Protein AF-A0A5E4VM31-F1 (afdb_monomer_lite)

Foldseek 3Di:
DDDDDPPPVDPPPPVPCPPDPHDPVVLVVLLVVLVVCVVPPDLPPPPLSVVLVVDVVVDDPVVSSVVSSVVVVVVVVCVVPPPDPDDPDDPDPPDD

Secondary structure (DSSP, 8-state):
--------------TTTTSSSS-HHHHHHHHHHHHHHHHH--TTSTTHHHHHHHHHHHS-HHHHHHHHHHHHHHHHHHHHH--S---SSPPP----

Radius of gyration: 17.19 Å; chains: 1; bounding box: 40×43×55 Å

pLDDT: mean 71.01, std 17.86, range [34.38, 89.25]

Organism: NCBI:txid2508294

Structure (mmCIF, N/CA/C/O backbone):
data_AF-A0A5E4VM31-F1
#
_entry.id   AF-A0A5E4VM31-F1
#
loop_
_atom_site.group_PDB
_atom_site.id
_atom_site.type_symbol
_atom_site.label_atom_id
_atom_site.label_alt_id
_atom_site.label_comp_id
_atom_site.label_asym_id
_atom_site.label_entity_id
_atom_site.label_seq_id
_atom_site.pdbx_PDB_ins_code
_atom_site.Cartn_x
_atom_site.Cartn_y
_atom_site.Cartn_z
_atom_site.occupancy
_atom_site.B_iso_or_equiv
_atom_site.auth_seq_id
_atom_site.auth_comp_id
_atom_site.auth_asym_id
_atom_site.auth_atom_id
_atom_site.pdbx_PDB_model_num
ATOM 1 N N . MET A 1 1 ? -11.037 -32.871 26.266 1.00 35.75 1 MET A N 1
ATOM 2 C CA . MET A 1 1 ? -10.400 -32.848 24.930 1.00 35.75 1 MET A CA 1
ATOM 3 C C . MET A 1 1 ? -11.249 -31.935 24.052 1.00 35.75 1 MET A C 1
ATOM 5 O O . MET A 1 1 ? -12.251 -32.403 23.543 1.00 35.75 1 MET A O 1
ATOM 9 N N . SER A 1 2 ? -11.119 -30.600 24.097 1.00 37.09 2 SER A N 1
ATOM 10 C CA . SER A 1 2 ? -10.000 -29.757 23.602 1.00 37.09 2 SER A CA 1
ATOM 11 C C . SER A 1 2 ? -9.575 -30.217 22.200 1.00 37.09 2 SER A C 1
ATOM 13 O O . SER A 1 2 ? -9.181 -31.367 22.075 1.00 37.09 2 SER A O 1
ATOM 15 N N . GLU A 1 3 ? -9.699 -29.445 21.118 1.00 35.47 3 GLU A N 1
ATOM 16 C CA . GLU A 1 3 ? -9.216 -28.070 20.970 1.00 35.47 3 GLU A CA 1
ATOM 17 C C . GLU A 1 3 ? -10.002 -27.245 19.933 1.00 35.47 3 GLU A C 1
ATOM 19 O O . GLU A 1 3 ? -10.334 -27.700 18.840 1.00 35.47 3 GLU A O 1
ATOM 24 N N . HIS A 1 4 ? -10.215 -25.974 20.278 1.00 41.97 4 HIS A N 1
ATOM 25 C CA . HIS A 1 4 ? -10.516 -24.886 19.357 1.00 41.97 4 HIS A CA 1
ATOM 26 C C . HIS A 1 4 ? -9.222 -24.452 18.653 1.00 41.97 4 HIS A C 1
ATOM 28 O O . HIS A 1 4 ? -8.383 -23.828 19.291 1.00 41.97 4 HIS A O 1
ATOM 34 N N . HIS A 1 5 ? -9.065 -24.694 17.351 1.00 35.69 5 HIS A N 1
ATOM 35 C CA . HIS A 1 5 ? -8.025 -24.029 16.553 1.00 35.69 5 HIS A CA 1
ATOM 36 C C . HIS A 1 5 ? -8.646 -23.386 15.310 1.00 35.69 5 HIS A C 1
ATOM 38 O O . HIS A 1 5 ? -8.485 -23.806 14.167 1.00 35.69 5 HIS A O 1
ATOM 44 N N . VAL A 1 6 ? -9.361 -22.292 15.578 1.00 40.19 6 VAL A N 1
ATOM 45 C CA . VAL A 1 6 ? -9.419 -21.135 14.685 1.00 40.19 6 VAL A CA 1
ATOM 46 C C . VAL A 1 6 ? -7.982 -20.730 14.345 1.00 40.19 6 VAL A C 1
ATOM 48 O O . VAL A 1 6 ? -7.364 -19.921 15.032 1.00 40.19 6 VAL A O 1
ATOM 51 N N . HIS A 1 7 ? -7.422 -21.301 13.278 1.00 34.38 7 HIS A N 1
ATOM 52 C CA . HIS A 1 7 ? -6.254 -20.729 12.620 1.00 34.38 7 HIS A CA 1
ATOM 53 C C . HIS A 1 7 ? -6.716 -19.458 11.912 1.00 34.38 7 HIS A C 1
ATOM 55 O O . HIS A 1 7 ? -6.997 -19.428 10.715 1.00 34.38 7 HIS A O 1
ATOM 61 N N . VAL A 1 8 ? -6.807 -18.393 12.709 1.00 41.91 8 VAL A N 1
ATOM 62 C CA . VAL A 1 8 ? -6.603 -17.023 12.260 1.00 41.91 8 VAL A CA 1
ATOM 63 C C . VAL A 1 8 ? -5.396 -17.087 11.337 1.00 41.91 8 VAL A C 1
ATOM 65 O O . VAL A 1 8 ? -4.296 -17.395 11.796 1.00 41.91 8 VAL A O 1
ATOM 68 N N . ILE A 1 9 ? -5.626 -16.906 10.032 1.00 36.28 9 ILE A N 1
ATOM 69 C CA . ILE A 1 9 ? -4.568 -16.832 9.029 1.00 36.28 9 ILE A CA 1
ATOM 70 C C . ILE A 1 9 ? -3.559 -15.846 9.580 1.00 36.28 9 ILE A C 1
ATOM 72 O O . ILE A 1 9 ? -3.846 -14.655 9.737 1.00 36.28 9 ILE A O 1
ATOM 76 N N . GLY A 1 10 ? -2.431 -16.426 9.985 1.00 35.94 10 GLY A N 1
ATOM 77 C CA . GLY A 1 10 ? -1.409 -15.766 10.747 1.00 35.94 10 GLY A CA 1
ATOM 78 C C . GLY A 1 10 ? -1.077 -14.464 10.061 1.00 35.94 10 GLY A C 1
ATOM 79 O O . GLY A 1 10 ? -0.828 -14.403 8.854 1.00 35.94 10 GLY A O 1
ATOM 80 N N . ILE A 1 11 ? -1.053 -13.415 10.867 1.00 39.47 11 ILE A N 1
ATOM 81 C CA . ILE A 1 11 ? -0.165 -12.296 10.643 1.00 39.47 11 ILE A CA 1
ATOM 82 C C . ILE A 1 11 ? 1.231 -12.926 10.609 1.00 39.47 11 ILE A C 1
ATOM 84 O O . ILE A 1 11 ? 1.909 -13.014 11.631 1.00 39.47 11 ILE A O 1
ATOM 88 N N . ASP A 1 12 ? 1.626 -13.448 9.447 1.00 40.25 12 ASP A N 1
ATOM 89 C CA . ASP A 1 12 ? 2.996 -13.807 9.141 1.00 40.25 12 ASP A CA 1
ATOM 90 C C . ASP A 1 12 ? 3.740 -12.475 9.115 1.00 40.25 12 ASP A C 1
ATOM 92 O O . ASP A 1 12 ? 3.867 -11.776 8.099 1.00 40.25 12 ASP A O 1
ATOM 96 N N . LEU A 1 13 ? 4.091 -12.058 10.331 1.00 45.41 13 LEU A N 1
ATOM 97 C CA . LEU A 1 13 ? 5.109 -11.094 10.644 1.00 45.41 13 LEU A CA 1
ATOM 98 C C . LEU A 1 13 ? 6.384 -11.644 10.013 1.00 45.41 13 LEU A C 1
ATOM 100 O O . LEU A 1 13 ? 7.219 -12.233 10.699 1.00 45.41 13 LEU A O 1
ATOM 104 N N . GLY A 1 14 ? 6.522 -11.397 8.709 1.00 42.94 14 GLY A N 1
ATOM 105 C CA . GLY A 1 14 ? 7.768 -11.415 7.965 1.00 42.94 14 GLY A CA 1
ATOM 106 C C . GLY A 1 14 ? 8.722 -10.415 8.608 1.00 42.94 14 GLY A C 1
ATOM 107 O O . GLY A 1 14 ? 8.939 -9.310 8.108 1.00 42.94 14 GLY A O 1
ATOM 108 N N . LYS A 1 15 ? 9.271 -10.811 9.757 1.00 52.00 15 LYS A N 1
ATOM 109 C CA . LYS A 1 15 ? 10.230 -10.110 10.618 1.00 52.00 15 LYS A CA 1
ATOM 110 C C . LYS A 1 15 ? 11.623 -10.036 9.989 1.00 52.00 15 LYS A C 1
ATOM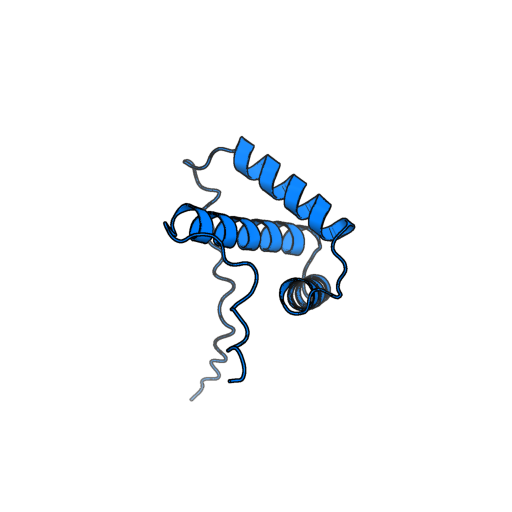 112 O O . LYS A 1 15 ? 12.607 -9.808 10.680 1.00 52.00 15 LYS A O 1
ATOM 117 N N . ASN A 1 16 ? 11.735 -10.212 8.676 1.00 41.97 16 ASN A N 1
ATOM 118 C CA . ASN A 1 16 ? 13.014 -10.335 7.989 1.00 41.97 16 ASN A CA 1
ATOM 119 C C . ASN A 1 16 ? 13.106 -9.623 6.630 1.00 41.97 16 ASN A C 1
ATOM 121 O O . ASN A 1 16 ? 14.216 -9.533 6.117 1.00 41.97 16 ASN A O 1
ATOM 125 N N . TRP A 1 17 ? 12.059 -8.970 6.099 1.00 46.41 17 TRP A N 1
ATOM 126 C CA . TRP A 1 17 ? 12.278 -8.034 4.971 1.00 46.41 17 TRP A CA 1
ATOM 127 C C . TRP A 1 17 ? 12.992 -6.738 5.414 1.00 46.41 17 TRP A C 1
ATOM 129 O O . TRP A 1 17 ? 13.662 -6.076 4.626 1.00 46.41 17 TRP A O 1
ATOM 139 N N . PHE A 1 18 ? 12.913 -6.422 6.712 1.00 48.12 18 PHE A N 1
ATOM 140 C CA . PHE A 1 18 ? 13.679 -5.368 7.391 1.00 48.12 18 PHE A CA 1
ATOM 141 C C . PHE A 1 18 ? 15.054 -5.835 7.914 1.00 48.12 18 PHE A C 1
ATOM 143 O O . PHE A 1 18 ? 15.777 -5.035 8.510 1.00 48.12 18 PHE A O 1
ATOM 150 N N . GLY A 1 19 ? 15.427 -7.107 7.739 1.00 47.59 19 GLY A N 1
ATOM 151 C CA . GLY A 1 19 ? 16.595 -7.707 8.387 1.00 47.59 19 GLY A CA 1
ATOM 152 C C . GLY A 1 19 ? 17.869 -7.664 7.539 1.00 47.59 19 GLY A C 1
ATOM 153 O O . GLY A 1 19 ? 18.015 -8.433 6.596 1.00 47.59 19 GLY A O 1
ATOM 154 N N . LYS A 1 20 ? 18.810 -6.793 7.924 1.00 47.31 20 LYS A N 1
ATOM 155 C CA . LYS A 1 20 ? 20.265 -6.769 7.621 1.00 47.31 20 LYS A CA 1
ATOM 156 C C . LYS A 1 20 ? 20.762 -6.744 6.156 1.00 47.31 20 LYS A C 1
ATOM 158 O O . LYS A 1 20 ? 21.929 -6.422 5.969 1.00 47.31 20 LYS A O 1
ATOM 163 N N . ARG A 1 21 ? 19.944 -7.012 5.127 1.00 51.78 21 ARG A N 1
ATOM 164 C CA . ARG A 1 21 ? 20.350 -6.951 3.695 1.00 51.78 21 ARG A CA 1
ATOM 165 C C . ARG A 1 21 ? 19.432 -6.120 2.780 1.00 51.78 21 ARG A C 1
ATOM 167 O O . ARG A 1 21 ? 19.696 -6.011 1.590 1.00 51.78 21 ARG A O 1
ATOM 174 N N . GLY A 1 22 ? 18.357 -5.534 3.312 1.00 59.19 22 GLY A N 1
ATOM 175 C CA . GLY A 1 22 ? 17.444 -4.667 2.557 1.00 59.19 22 GLY A CA 1
ATOM 176 C C . GLY A 1 22 ? 17.877 -3.201 2.609 1.00 59.19 22 GLY A C 1
ATOM 177 O O . GLY A 1 22 ? 18.146 -2.681 3.691 1.00 59.19 22 GLY A O 1
ATOM 178 N N . ASN A 1 23 ? 17.925 -2.526 1.457 1.00 72.00 23 ASN A N 1
ATOM 179 C CA . ASN A 1 23 ? 18.287 -1.111 1.360 1.00 72.00 23 ASN A CA 1
ATOM 180 C C . ASN A 1 23 ? 17.331 -0.243 2.209 1.00 72.00 23 ASN A C 1
ATOM 182 O O . ASN A 1 23 ? 16.139 -0.130 1.910 1.00 72.00 23 ASN A O 1
ATOM 186 N N . ALA A 1 24 ? 17.862 0.382 3.265 1.00 74.50 24 ALA A N 1
ATOM 187 C CA . ALA A 1 24 ? 17.105 1.244 4.173 1.00 74.50 24 ALA A CA 1
ATOM 188 C C . ALA A 1 24 ? 16.428 2.420 3.448 1.00 74.50 24 ALA A C 1
ATOM 190 O O . ALA A 1 24 ? 15.357 2.861 3.867 1.00 74.50 24 ALA A O 1
ATOM 191 N N . TYR A 1 25 ? 17.007 2.876 2.334 1.00 80.94 25 TYR A N 1
ATOM 192 C CA . TYR A 1 25 ? 16.460 3.939 1.500 1.00 80.94 25 TYR A CA 1
ATOM 193 C C . TYR A 1 25 ? 15.165 3.515 0.800 1.00 80.94 25 TYR A C 1
ATOM 195 O O . TYR A 1 25 ? 14.154 4.203 0.909 1.00 80.94 25 TYR A O 1
ATOM 203 N N . LEU A 1 26 ? 15.147 2.334 0.169 1.00 78.81 26 LEU A N 1
ATOM 204 C CA . LEU A 1 26 ? 13.939 1.804 -0.481 1.00 78.81 26 LEU A CA 1
ATOM 205 C C . LEU A 1 26 ? 12.795 1.652 0.518 1.00 78.81 26 LEU A C 1
ATOM 207 O O . LEU A 1 26 ? 11.648 1.976 0.236 1.00 78.81 26 LEU A O 1
ATOM 211 N N . ARG A 1 27 ? 13.121 1.205 1.723 1.00 80.25 27 ARG A N 1
ATOM 212 C CA . ARG A 1 27 ? 12.162 1.048 2.809 1.00 80.25 27 ARG A CA 1
ATOM 213 C C . ARG A 1 27 ? 11.573 2.376 3.262 1.00 80.25 27 ARG A C 1
ATOM 215 O O . ARG A 1 27 ? 10.363 2.470 3.440 1.00 80.25 27 ARG A O 1
ATOM 222 N N . MET A 1 28 ? 12.416 3.399 3.394 1.00 86.62 28 MET A N 1
ATOM 223 C C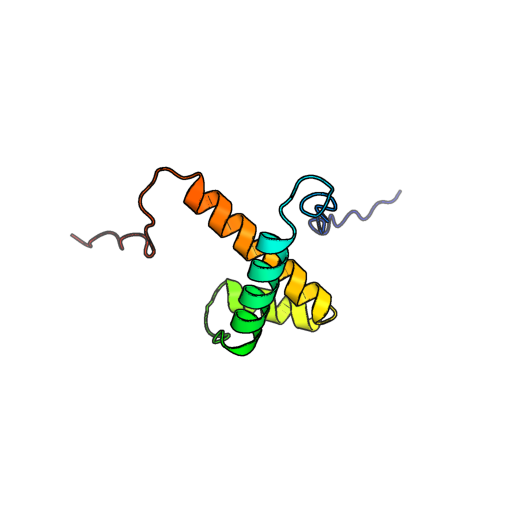A . MET A 1 28 ? 11.975 4.764 3.663 1.00 86.62 28 MET A CA 1
ATOM 224 C C . MET A 1 28 ? 11.027 5.245 2.558 1.00 86.62 28 MET A C 1
ATOM 226 O O . MET A 1 28 ? 9.913 5.664 2.863 1.00 86.62 28 MET A O 1
ATOM 230 N N . MET A 1 29 ? 11.419 5.119 1.286 1.00 87.25 29 MET A N 1
ATOM 231 C CA . MET A 1 29 ? 10.594 5.549 0.150 1.00 87.25 29 MET A CA 1
ATOM 232 C C . MET A 1 29 ? 9.239 4.841 0.118 1.00 87.25 29 MET A C 1
ATOM 234 O O . MET A 1 29 ? 8.213 5.494 -0.053 1.00 87.25 29 MET A O 1
ATOM 238 N N . VAL A 1 30 ? 9.214 3.524 0.337 1.00 86.31 30 VAL A N 1
ATOM 239 C CA . VAL A 1 30 ? 7.971 2.742 0.367 1.00 86.31 30 VAL A CA 1
ATOM 240 C C . VAL A 1 30 ? 7.066 3.198 1.509 1.00 86.31 30 VAL A C 1
ATOM 242 O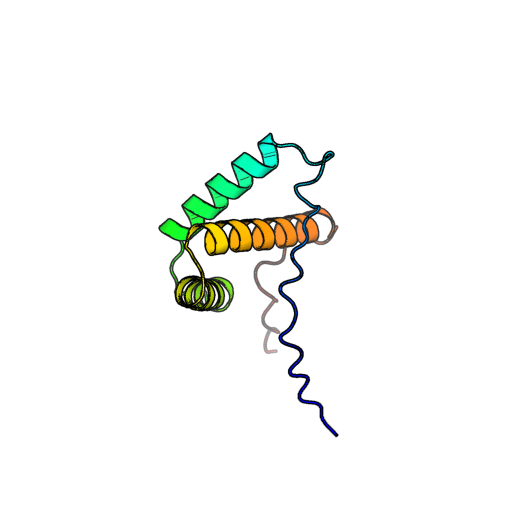 O . VAL A 1 30 ? 5.863 3.318 1.305 1.00 86.31 30 VAL A O 1
ATOM 245 N N . ILE A 1 31 ? 7.606 3.468 2.700 1.00 87.69 31 ILE A N 1
ATOM 246 C CA . ILE A 1 31 ? 6.799 3.939 3.836 1.00 87.69 31 ILE A CA 1
ATOM 247 C C . ILE A 1 31 ? 6.217 5.324 3.548 1.00 87.69 31 ILE A C 1
ATOM 249 O O . ILE A 1 31 ? 5.036 5.549 3.810 1.00 87.69 31 ILE A O 1
ATOM 253 N N . GLN A 1 32 ? 7.007 6.236 2.976 1.00 88.88 32 GLN A N 1
ATOM 254 C CA . GLN A 1 32 ? 6.510 7.558 2.584 1.00 88.88 32 GLN A CA 1
ATOM 255 C C . GLN A 1 32 ? 5.436 7.449 1.490 1.00 88.88 32 GLN A C 1
ATOM 257 O O . GLN A 1 32 ? 4.393 8.095 1.587 1.00 88.88 32 GLN A O 1
ATOM 262 N N . GLY A 1 33 ? 5.629 6.566 0.506 1.00 87.00 33 GLY A N 1
ATOM 263 C CA . GLY A 1 33 ? 4.632 6.278 -0.528 1.00 87.00 33 GLY A CA 1
ATOM 264 C C . GLY A 1 33 ? 3.352 5.658 0.038 1.00 87.00 33 GLY A C 1
ATOM 265 O O . GLY A 1 33 ? 2.253 6.076 -0.318 1.00 87.00 33 GLY A O 1
ATOM 266 N N . ALA A 1 34 ? 3.473 4.720 0.979 1.00 88.75 34 ALA A N 1
ATOM 267 C CA . ALA A 1 34 ? 2.335 4.138 1.683 1.00 88.75 34 ALA A CA 1
ATOM 268 C C . ALA A 1 34 ? 1.583 5.198 2.497 1.00 88.75 34 ALA A C 1
ATOM 270 O O . ALA A 1 34 ? 0.357 5.203 2.495 1.00 88.75 34 ALA A O 1
ATOM 271 N N . ARG A 1 35 ? 2.292 6.138 3.133 1.00 88.81 35 ARG A N 1
ATOM 272 C CA . ARG A 1 35 ? 1.675 7.243 3.878 1.00 88.81 35 ARG A CA 1
ATOM 273 C C . ARG A 1 35 ? 0.900 8.176 2.952 1.00 88.81 35 ARG A C 1
ATOM 275 O O . ARG A 1 35 ? -0.241 8.514 3.257 1.00 88.81 35 ARG A O 1
ATOM 282 N N . ALA A 1 36 ? 1.485 8.544 1.812 1.00 88.94 36 ALA A N 1
ATOM 283 C CA . ALA A 1 36 ? 0.792 9.322 0.790 1.00 88.94 36 ALA A CA 1
ATOM 284 C C . ALA A 1 36 ? -0.459 8.586 0.286 1.00 88.94 36 ALA A C 1
ATOM 286 O O . ALA A 1 36 ? -1.514 9.207 0.161 1.00 88.94 36 ALA A O 1
ATOM 287 N N . LEU A 1 37 ? -0.372 7.265 0.087 1.00 85.69 37 LEU A N 1
ATOM 288 C CA . LEU A 1 37 ? -1.512 6.437 -0.298 1.00 85.69 37 LEU A CA 1
ATOM 289 C C . LEU A 1 37 ? -2.589 6.408 0.795 1.00 85.69 37 LEU A C 1
ATOM 291 O O . LEU A 1 37 ? -3.748 6.609 0.476 1.00 85.69 37 LEU A O 1
ATOM 295 N N . MET A 1 38 ? -2.248 6.243 2.076 1.00 84.38 38 MET A N 1
ATOM 296 C CA . MET A 1 38 ? -3.250 6.265 3.157 1.00 84.38 38 MET A CA 1
ATOM 297 C C . MET A 1 38 ? -4.044 7.576 3.204 1.00 84.38 38 MET A C 1
ATOM 299 O O . MET A 1 38 ? -5.237 7.546 3.495 1.00 84.38 38 MET A O 1
ATOM 303 N N . ILE A 1 39 ? -3.391 8.704 2.907 1.00 85.19 39 ILE A N 1
ATOM 304 C CA . ILE A 1 39 ? -4.008 10.037 2.933 1.00 85.19 39 ILE A CA 1
ATOM 305 C C . ILE A 1 39 ? -4.866 10.287 1.682 1.00 85.19 39 ILE A C 1
ATOM 307 O O . ILE A 1 39 ? -5.960 10.830 1.793 1.00 85.19 39 ILE A O 1
ATOM 311 N N . HIS A 1 40 ? -4.385 9.899 0.497 1.00 81.44 40 HIS A N 1
ATOM 312 C CA . HIS A 1 40 ? -5.005 10.280 -0.782 1.00 81.44 40 HIS A CA 1
ATOM 313 C C . HIS A 1 40 ? -5.847 9.172 -1.428 1.00 81.44 40 HIS A C 1
ATOM 315 O O . HIS A 1 40 ? -6.546 9.419 -2.413 1.00 81.44 40 HIS A O 1
ATOM 321 N N . MET A 1 41 ? -5.783 7.937 -0.926 1.00 77.44 41 MET A N 1
ATOM 322 C CA . MET A 1 41 ? -6.524 6.822 -1.506 1.00 77.44 41 MET A CA 1
ATOM 323 C C . MET A 1 41 ? -8.013 6.976 -1.223 1.00 77.44 41 MET A C 1
ATOM 325 O O . MET A 1 41 ? -8.467 6.890 -0.081 1.00 77.44 41 MET A O 1
ATOM 329 N N . LYS A 1 42 ? -8.791 7.122 -2.299 1.00 67.19 42 LYS A N 1
ATOM 330 C CA . LYS A 1 42 ? -10.242 6.967 -2.236 1.00 67.19 42 LYS A CA 1
ATOM 331 C C . LYS A 1 42 ? -10.545 5.558 -1.726 1.00 67.19 42 LYS A C 1
ATOM 333 O O . LYS A 1 42 ? -10.160 4.567 -2.351 1.00 67.19 42 LYS A O 1
ATOM 338 N N . ARG A 1 43 ? -11.232 5.472 -0.584 1.00 68.88 43 ARG A N 1
ATOM 339 C CA . ARG A 1 43 ? -11.638 4.200 0.047 1.00 68.88 43 ARG A CA 1
ATOM 340 C C . ARG A 1 43 ? -12.581 3.368 -0.829 1.00 68.88 43 ARG A C 1
ATOM 342 O O . ARG A 1 43 ? -12.744 2.184 -0.577 1.00 68.88 43 ARG A O 1
ATOM 349 N N . ASP A 1 44 ? -13.089 3.978 -1.894 1.00 63.12 44 ASP A N 1
ATOM 350 C CA . ASP A 1 44 ? -13.906 3.398 -2.959 1.00 63.12 44 ASP A CA 1
ATOM 351 C C . ASP A 1 44 ? -13.161 2.370 -3.845 1.00 63.12 44 ASP A C 1
ATOM 353 O O . ASP A 1 44 ? -13.755 1.680 -4.666 1.00 63.12 44 ASP A O 1
ATOM 357 N N . GLN A 1 45 ? -11.837 2.211 -3.699 1.00 63.69 45 GLN A N 1
ATOM 358 C CA . GLN A 1 45 ? -11.140 1.085 -4.332 1.00 63.69 45 GLN A CA 1
ATOM 359 C C . GLN A 1 45 ? -11.544 -0.248 -3.675 1.00 63.69 45 GLN A C 1
ATOM 361 O O . GLN A 1 45 ? -11.151 -0.503 -2.528 1.00 63.69 45 GLN A O 1
ATOM 366 N N . PRO A 1 46 ? -12.210 -1.165 -4.404 1.00 65.81 46 PRO A N 1
ATOM 367 C CA . PRO A 1 46 ? -13.053 -2.186 -3.781 1.00 65.81 46 PRO A CA 1
ATOM 368 C C . PRO A 1 46 ? -12.281 -3.228 -2.961 1.00 65.81 46 PRO A C 1
ATOM 370 O O . PRO A 1 46 ? -12.841 -3.827 -2.052 1.00 65.81 46 PRO A O 1
ATOM 373 N N . ARG A 1 47 ? -10.986 -3.459 -3.238 1.00 74.06 47 ARG A N 1
ATOM 374 C CA . ARG A 1 47 ? -10.216 -4.540 -2.583 1.00 74.06 47 ARG A CA 1
ATOM 375 C C . ARG A 1 47 ? -9.114 -4.072 -1.633 1.00 74.06 47 ARG A C 1
ATOM 377 O O . ARG A 1 47 ? -8.845 -4.735 -0.635 1.00 74.06 47 ARG A O 1
ATOM 384 N N . ILE A 1 48 ? -8.422 -2.973 -1.940 1.00 79.75 48 ILE A N 1
ATOM 385 C CA . ILE A 1 48 ? -7.346 -2.453 -1.075 1.00 79.75 48 ILE A CA 1
ATOM 386 C C . ILE A 1 48 ? -7.910 -1.462 -0.056 1.00 79.75 48 ILE A C 1
ATOM 388 O O . ILE A 1 48 ? -7.494 -1.516 1.099 1.00 79.75 48 ILE A O 1
ATOM 392 N N . GLY A 1 49 ? -8.877 -0.626 -0.455 1.00 80.62 49 GLY A N 1
ATOM 393 C CA . GLY A 1 49 ? -9.508 0.367 0.415 1.00 80.62 49 GLY A CA 1
ATOM 394 C C . GLY A 1 49 ? -10.294 -0.270 1.560 1.00 80.62 49 GLY A C 1
ATOM 395 O O . GLY A 1 49 ? -10.077 0.100 2.712 1.00 80.62 49 GLY A O 1
ATOM 396 N N . LEU A 1 50 ? -11.121 -1.280 1.259 1.00 84.56 50 LEU A 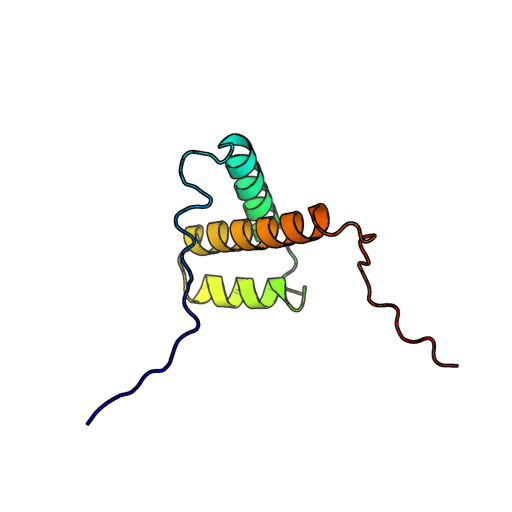N 1
ATOM 397 C CA . LEU A 1 50 ? -11.893 -2.018 2.267 1.00 84.56 50 LEU A CA 1
ATOM 398 C C . LEU A 1 50 ? -10.983 -2.747 3.267 1.00 84.56 50 LEU A C 1
ATOM 400 O O . LEU A 1 50 ? -11.103 -2.550 4.470 1.00 84.56 50 LEU A O 1
ATOM 404 N N . TRP A 1 51 ? -10.000 -3.503 2.767 1.00 87.12 51 TRP A N 1
ATOM 405 C CA . TRP A 1 51 ? -9.020 -4.197 3.613 1.00 87.12 51 TRP A CA 1
ATOM 406 C C . TRP A 1 51 ? -8.246 -3.238 4.528 1.00 87.12 51 TRP A C 1
ATOM 408 O O . TRP A 1 51 ? -7.982 -3.557 5.686 1.00 87.12 51 TRP A O 1
ATOM 418 N N . LEU A 1 52 ? -7.855 -2.067 4.012 1.00 84.81 52 LEU A N 1
ATOM 419 C CA . LEU A 1 52 ? -7.139 -1.067 4.799 1.00 84.81 52 LEU A CA 1
ATOM 420 C C . LEU A 1 52 ? -8.045 -0.453 5.871 1.00 84.81 52 LEU A C 1
ATOM 422 O O . LEU A 1 52 ? -7.596 -0.257 6.995 1.00 84.81 52 LEU A O 1
ATOM 426 N N . HIS A 1 53 ? -9.312 -0.196 5.541 1.00 85.50 53 HIS A N 1
ATOM 427 C CA . HIS A 1 53 ? -10.295 0.300 6.496 1.00 85.50 53 HIS A CA 1
ATOM 428 C C . HIS A 1 53 ? -10.511 -0.692 7.647 1.00 85.50 53 HIS A C 1
ATOM 430 O O . HIS A 1 53 ? -10.363 -0.314 8.804 1.00 85.50 53 HIS A O 1
ATOM 436 N N . GLU A 1 54 ? -10.749 -1.971 7.350 1.00 87.38 54 GLU A N 1
ATOM 437 C CA . GLU A 1 54 ? -10.866 -3.027 8.370 1.00 87.38 54 GLU A CA 1
ATOM 438 C C . GLU A 1 54 ? -9.601 -3.154 9.232 1.00 87.38 54 GLU A C 1
ATOM 440 O O . GLU A 1 54 ? -9.673 -3.432 10.431 1.00 87.38 54 GLU A O 1
ATOM 445 N N . LEU A 1 55 ? -8.426 -2.951 8.630 1.00 86.06 55 LEU A N 1
ATOM 446 C CA . LEU A 1 55 ? -7.155 -3.009 9.339 1.00 86.06 55 LEU A CA 1
ATOM 447 C C . LEU 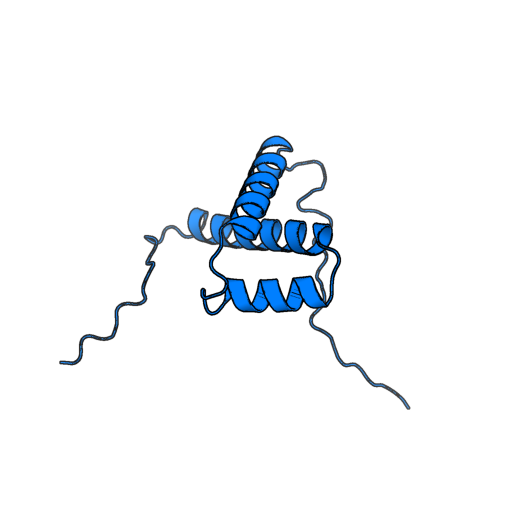A 1 55 ? -6.966 -1.824 10.293 1.00 86.06 55 LEU A C 1
ATOM 449 O O . LEU A 1 55 ? -6.498 -2.027 11.410 1.00 86.06 55 LEU A O 1
ATOM 453 N N . GLU A 1 56 ? -7.333 -0.612 9.886 1.00 85.94 56 GLU A N 1
ATOM 454 C CA . GLU A 1 56 ? -7.287 0.573 10.752 1.00 85.94 56 GLU A CA 1
ATOM 455 C C . GLU A 1 56 ? -8.269 0.476 11.924 1.00 85.94 56 GLU A C 1
ATOM 457 O O . GLU A 1 56 ? -7.949 0.941 13.014 1.00 85.94 56 GLU A O 1
ATOM 462 N N . GLN A 1 57 ? -9.424 -0.176 11.742 1.00 87.75 57 GLN A N 1
ATOM 463 C CA . GLN A 1 57 ? -10.391 -0.380 12.831 1.00 87.75 57 GLN A CA 1
ATOM 464 C C . GLN A 1 57 ? -9.849 -1.283 13.949 1.00 87.75 57 GLN A C 1
ATOM 466 O O . GLN A 1 57 ? -10.203 -1.121 15.113 1.00 87.75 57 GLN A O 1
ATOM 471 N N . ARG A 1 58 ? -8.981 -2.242 13.610 1.00 89.25 58 ARG A N 1
ATOM 472 C CA . ARG A 1 58 ? -8.465 -3.249 14.555 1.00 89.25 58 ARG A CA 1
ATOM 473 C C . ARG A 1 58 ? -7.011 -3.034 14.969 1.00 89.25 58 ARG A C 1
ATOM 475 O O . ARG A 1 58 ? -6.461 -3.849 15.708 1.00 89.25 58 ARG A O 1
ATOM 482 N N . SER A 1 59 ? -6.316 -2.040 14.418 1.00 83.62 59 SER A N 1
ATOM 483 C CA . SER A 1 59 ? -4.869 -1.888 14.604 1.00 83.62 59 SER A CA 1
ATOM 484 C C . SER A 1 59 ? -4.433 -0.433 14.650 1.00 83.62 59 SER A C 1
ATOM 486 O O . SER A 1 59 ? -5.016 0.444 14.026 1.00 83.62 59 SER A O 1
ATOM 488 N N . HIS A 1 60 ? -3.337 -0.191 15.368 1.00 86.75 60 HIS A N 1
ATOM 489 C CA . HIS A 1 60 ? -2.758 1.140 15.485 1.00 86.75 60 HIS A CA 1
ATOM 490 C C . HIS A 1 60 ? -2.319 1.687 14.104 1.00 86.75 60 HIS A C 1
ATOM 492 O O . HIS A 1 60 ? -1.797 0.914 13.291 1.00 86.75 60 HIS A O 1
ATOM 498 N N . PRO A 1 61 ? -2.436 3.002 13.830 1.00 82.75 61 PRO A N 1
ATOM 499 C CA . PRO A 1 61 ? -2.157 3.581 12.510 1.00 82.75 61 PRO A CA 1
ATOM 500 C C . PRO A 1 61 ? -0.768 3.252 11.948 1.00 82.75 61 PRO A C 1
ATOM 502 O O . PRO A 1 61 ? -0.627 2.970 10.760 1.00 82.75 61 PRO A O 1
ATOM 505 N N . HIS A 1 62 ? 0.266 3.205 12.797 1.00 85.25 62 HIS A N 1
ATOM 506 C CA . HIS A 1 62 ? 1.609 2.793 12.366 1.00 85.25 62 HIS A CA 1
ATOM 507 C C . HIS A 1 62 ? 1.668 1.334 11.892 1.00 85.25 62 HIS A C 1
ATOM 509 O O . HIS A 1 62 ? 2.406 1.020 10.958 1.00 85.25 62 HIS A O 1
ATOM 515 N N . VAL A 1 63 ? 0.888 0.440 12.503 1.00 87.69 63 VAL A N 1
ATOM 516 C CA . VAL A 1 63 ? 0.807 -0.968 12.091 1.00 87.69 63 VAL A CA 1
ATOM 517 C C . VAL A 1 63 ? 0.101 -1.073 10.741 1.00 87.69 63 VAL A C 1
ATOM 519 O O . VAL A 1 63 ? 0.592 -1.774 9.855 1.00 87.69 63 VAL A O 1
ATOM 522 N N . ALA A 1 64 ? -0.991 -0.328 10.549 1.00 88.31 64 ALA A N 1
ATOM 523 C CA . ALA A 1 64 ? -1.693 -0.257 9.268 1.00 88.31 64 ALA A CA 1
ATOM 524 C C . ALA A 1 64 ? -0.791 0.293 8.148 1.00 88.31 64 ALA A C 1
ATOM 526 O O . ALA A 1 64 ? -0.729 -0.290 7.064 1.00 88.31 64 ALA A O 1
ATOM 527 N N . LEU A 1 65 ? -0.009 1.339 8.435 1.00 87.44 65 LEU A N 1
ATOM 528 C CA . LEU A 1 65 ? 0.963 1.920 7.505 1.00 87.44 65 LEU A CA 1
ATOM 529 C C . LEU A 1 65 ? 2.034 0.912 7.071 1.00 87.44 65 LEU A C 1
ATOM 531 O O . LEU A 1 65 ? 2.303 0.756 5.878 1.00 87.44 65 LEU A O 1
ATOM 535 N N . ILE A 1 66 ? 2.636 0.202 8.029 1.00 87.38 66 ILE A N 1
ATOM 536 C CA . ILE A 1 66 ? 3.666 -0.807 7.743 1.00 87.38 66 ILE A CA 1
ATOM 537 C C . ILE A 1 66 ? 3.067 -1.984 6.964 1.00 87.38 66 ILE A C 1
ATOM 539 O O . ILE A 1 66 ? 3.682 -2.493 6.025 1.00 87.38 66 ILE A O 1
ATOM 543 N N . ALA A 1 67 ? 1.853 -2.413 7.306 1.00 88.94 67 ALA A N 1
ATOM 544 C CA . ALA A 1 67 ? 1.164 -3.475 6.585 1.00 88.94 67 ALA A CA 1
ATOM 545 C C . ALA A 1 67 ? 0.841 -3.074 5.138 1.00 88.94 67 ALA A C 1
ATOM 547 O O . ALA A 1 67 ? 1.028 -3.881 4.221 1.00 88.94 67 ALA A O 1
ATOM 548 N N . LEU A 1 68 ? 0.404 -1.831 4.916 1.00 87.56 68 LEU A N 1
ATOM 549 C CA . LEU A 1 68 ? 0.160 -1.293 3.581 1.00 87.56 68 LEU A CA 1
ATOM 550 C C . LEU A 1 68 ? 1.453 -1.242 2.760 1.00 87.56 68 LEU A C 1
ATOM 552 O O . LEU A 1 68 ? 1.474 -1.730 1.631 1.00 87.56 68 LEU A O 1
ATOM 556 N N . ALA A 1 69 ? 2.541 -0.739 3.347 1.00 88.69 69 ALA A N 1
ATOM 557 C CA . ALA A 1 69 ? 3.869 -0.746 2.736 1.00 88.69 69 ALA A CA 1
ATOM 558 C C . ALA A 1 69 ? 4.290 -2.164 2.308 1.00 88.69 69 ALA A C 1
ATOM 560 O O . ALA A 1 69 ? 4.669 -2.379 1.155 1.00 88.69 69 ALA A O 1
ATOM 561 N N . ASN A 1 70 ? 4.139 -3.156 3.192 1.00 88.69 70 ASN A N 1
ATOM 562 C CA . ASN A 1 70 ? 4.449 -4.556 2.879 1.00 88.69 70 ASN A CA 1
ATOM 563 C C . ASN A 1 70 ? 3.593 -5.096 1.726 1.00 88.69 70 ASN A C 1
ATOM 565 O O . ASN A 1 70 ? 4.082 -5.859 0.888 1.00 88.69 70 ASN A O 1
ATOM 569 N N . LYS A 1 71 ? 2.313 -4.717 1.676 1.00 86.94 71 LYS A N 1
ATOM 570 C CA . LYS A 1 71 ? 1.398 -5.138 0.612 1.00 86.94 71 LYS A CA 1
ATOM 571 C C . LYS A 1 71 ? 1.800 -4.543 -0.739 1.00 86.94 71 LYS A C 1
ATOM 573 O O . LYS A 1 71 ? 1.856 -5.285 -1.717 1.00 86.94 71 LYS A O 1
ATOM 578 N N . ILE A 1 72 ? 2.156 -3.258 -0.781 1.00 86.19 72 ILE A N 1
ATOM 579 C CA . ILE A 1 72 ? 2.659 -2.584 -1.991 1.00 86.19 72 ILE A CA 1
ATOM 580 C C . ILE A 1 72 ? 3.958 -3.238 -2.468 1.00 86.19 72 ILE A C 1
ATOM 582 O O . ILE A 1 72 ? 4.066 -3.588 -3.639 1.00 86.19 72 ILE A O 1
ATOM 586 N N . VAL A 1 73 ? 4.914 -3.489 -1.568 1.00 87.44 73 VAL A N 1
ATOM 587 C CA . VAL A 1 73 ? 6.188 -4.145 -1.916 1.00 87.44 73 VAL A CA 1
ATOM 588 C C . VAL A 1 73 ? 5.962 -5.512 -2.548 1.00 87.44 73 VAL A C 1
ATOM 590 O O . VAL A 1 73 ? 6.607 -5.836 -3.541 1.00 87.44 73 VAL A O 1
ATOM 593 N N . ARG A 1 74 ? 5.023 -6.307 -2.023 1.00 84.44 74 ARG A N 1
ATOM 594 C CA . ARG A 1 74 ? 4.683 -7.613 -2.605 1.00 84.44 74 ARG A CA 1
ATOM 595 C C . ARG A 1 74 ? 4.080 -7.492 -4.005 1.00 84.44 74 ARG A C 1
ATOM 597 O O . ARG A 1 74 ? 4.426 -8.301 -4.862 1.00 84.44 74 ARG A O 1
ATOM 604 N N . ILE A 1 75 ? 3.229 -6.492 -4.247 1.00 84.12 75 ILE A N 1
ATOM 605 C CA . ILE A 1 75 ? 2.679 -6.208 -5.583 1.00 84.12 75 ILE A CA 1
ATOM 606 C C . ILE A 1 75 ? 3.810 -5.805 -6.531 1.00 84.12 75 ILE A C 1
ATOM 608 O O . ILE A 1 75 ? 3.974 -6.440 -7.568 1.00 84.12 75 ILE A O 1
ATOM 612 N N . CYS A 1 76 ? 4.637 -4.828 -6.151 1.00 84.31 76 CYS A N 1
ATOM 613 C CA . CYS A 1 76 ? 5.778 -4.387 -6.951 1.00 84.31 76 CYS A CA 1
ATOM 614 C C . CYS A 1 76 ? 6.729 -5.545 -7.259 1.00 84.31 76 CYS A C 1
ATOM 616 O O . CYS A 1 76 ? 7.119 -5.720 -8.404 1.00 84.31 76 CYS A O 1
ATOM 618 N N . TRP A 1 77 ? 7.061 -6.377 -6.270 1.00 84.06 77 TRP A N 1
ATOM 619 C CA . TRP A 1 77 ? 7.898 -7.557 -6.474 1.00 84.06 77 TRP A CA 1
ATOM 620 C C . TRP A 1 77 ? 7.283 -8.516 -7.489 1.00 84.06 77 TRP A C 1
ATOM 622 O O . TRP A 1 77 ? 7.971 -8.954 -8.407 1.00 84.06 77 TRP A O 1
ATOM 632 N N . LYS A 1 78 ? 5.989 -8.832 -7.355 1.00 83.06 78 LYS A N 1
ATOM 633 C CA . LYS A 1 78 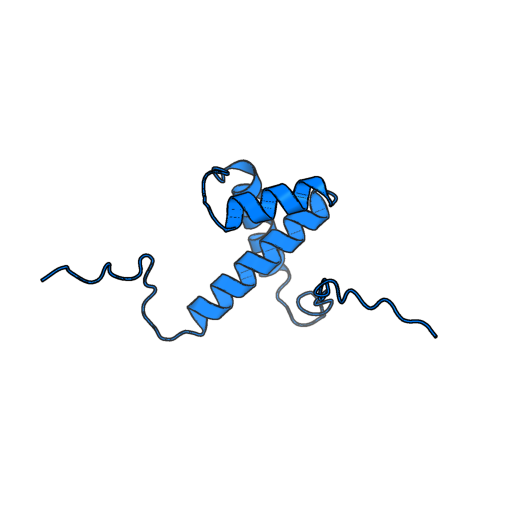? 5.295 -9.703 -8.308 1.00 83.06 78 LYS A CA 1
ATOM 634 C C . LYS A 1 78 ? 5.273 -9.107 -9.709 1.00 83.06 78 LYS A C 1
ATOM 636 O O . LYS A 1 78 ? 5.536 -9.858 -10.631 1.00 83.06 78 LYS A O 1
ATOM 641 N N . VAL A 1 79 ? 5.059 -7.799 -9.855 1.00 81.62 79 VAL A N 1
ATOM 642 C CA . VAL A 1 79 ? 5.096 -7.101 -11.152 1.00 81.62 79 VAL A CA 1
ATOM 643 C C . VAL A 1 79 ? 6.503 -7.098 -11.757 1.00 81.62 79 VAL A C 1
ATOM 645 O O . VAL A 1 79 ? 6.667 -7.398 -12.930 1.00 81.62 79 VAL A O 1
ATOM 648 N N . LEU A 1 80 ? 7.532 -6.803 -10.960 1.00 81.25 80 LEU A N 1
ATOM 649 C CA . LEU A 1 80 ? 8.926 -6.754 -11.417 1.00 81.25 80 LEU A CA 1
ATOM 650 C C . LEU A 1 80 ? 9.475 -8.140 -11.776 1.00 81.25 80 LEU A C 1
ATOM 652 O O . LEU A 1 80 ? 10.302 -8.269 -12.674 1.00 81.25 80 LEU A O 1
ATOM 656 N N . THR A 1 81 ? 9.040 -9.178 -11.061 1.00 84.44 81 THR A N 1
ATOM 657 C CA . THR A 1 81 ? 9.446 -10.565 -11.333 1.00 84.44 81 THR A CA 1
ATOM 658 C C . THR A 1 81 ? 8.581 -11.232 -12.394 1.00 84.44 81 THR A C 1
ATOM 660 O O . THR A 1 81 ? 9.058 -12.132 -13.087 1.00 84.44 81 THR A O 1
ATOM 663 N N . SER A 1 82 ? 7.336 -10.786 -12.576 1.00 73.56 82 SER A N 1
ATOM 664 C CA . SER A 1 82 ? 6.530 -11.185 -13.718 1.00 73.56 82 SER A CA 1
ATOM 665 C C . SER A 1 82 ? 7.090 -10.513 -14.963 1.00 73.56 82 SER A C 1
ATOM 667 O O . SER A 1 82 ? 6.906 -9.323 -15.177 1.00 73.56 82 SER A O 1
ATOM 669 N N . ARG A 1 83 ? 7.722 -11.283 -15.846 1.00 67.62 83 ARG A N 1
ATOM 670 C CA . ARG A 1 83 ? 8.079 -10.822 -17.200 1.00 67.62 83 ARG A CA 1
ATOM 671 C C . ARG A 1 83 ? 6.857 -10.691 -18.125 1.00 67.62 83 ARG A C 1
ATOM 673 O O . ARG A 1 83 ? 6.986 -10.796 -19.338 1.00 67.62 83 ARG A O 1
ATOM 680 N N . LEU A 1 84 ? 5.667 -10.526 -17.551 1.00 67.31 84 LEU A N 1
ATOM 681 C CA . LEU A 1 84 ? 4.415 -10.353 -18.271 1.00 67.31 84 LEU A CA 1
ATOM 682 C C . LEU A 1 84 ? 4.087 -8.857 -18.315 1.00 67.31 84 LEU A C 1
ATOM 684 O O . LEU A 1 84 ? 4.285 -8.172 -17.309 1.00 67.31 84 LEU A O 1
ATOM 688 N N . PRO A 1 85 ? 3.577 -8.338 -19.442 1.00 67.25 85 PRO A N 1
ATOM 689 C CA . PRO A 1 85 ? 3.103 -6.964 -19.499 1.00 67.25 85 PRO A CA 1
ATOM 690 C C . PRO A 1 85 ? 2.006 -6.753 -18.445 1.00 67.25 85 PRO A C 1
ATOM 692 O O . PRO A 1 85 ? 1.078 -7.556 -18.325 1.00 67.25 85 PRO A O 1
ATOM 695 N N . TYR A 1 86 ? 2.132 -5.684 -17.654 1.00 63.28 86 TYR A N 1
ATOM 696 C CA . TYR A 1 86 ? 1.139 -5.315 -16.645 1.00 63.28 86 TYR A CA 1
ATOM 697 C C . TYR A 1 86 ? -0.218 -5.079 -17.321 1.00 63.28 86 TYR A C 1
ATOM 699 O O . TYR A 1 86 ? -0.359 -4.155 -18.121 1.00 63.28 86 TYR A O 1
ATOM 707 N N . ARG A 1 87 ? -1.216 -5.913 -16.998 1.00 67.19 87 ARG A N 1
ATOM 708 C CA . ARG A 1 87 ? -2.594 -5.793 -17.499 1.00 67.19 87 ARG A CA 1
ATOM 709 C C . ARG A 1 87 ? -3.477 -5.227 -16.374 1.00 67.19 87 ARG A C 1
ATOM 711 O O . ARG A 1 87 ? -3.855 -5.980 -15.477 1.00 67.19 87 ARG A O 1
ATOM 718 N N . PRO A 1 88 ? -3.780 -3.915 -16.366 1.00 70.00 88 PRO A N 1
ATOM 719 C CA . PRO A 1 88 ? -4.578 -3.287 -15.306 1.00 70.00 88 PRO A CA 1
ATOM 720 C C . PRO A 1 88 ? -6.044 -3.737 -15.297 1.00 70.00 88 PRO A C 1
ATOM 722 O O . PRO A 1 88 ? -6.707 -3.618 -14.270 1.00 70.00 88 PRO A O 1
ATOM 725 N N . PHE A 1 89 ? -6.533 -4.279 -16.414 1.00 66.19 89 PHE A N 1
ATOM 726 C CA . PHE A 1 89 ? -7.884 -4.805 -16.555 1.00 66.19 89 PHE A CA 1
ATOM 727 C C . PHE A 1 89 ? -7.801 -6.195 -17.198 1.00 66.19 89 PHE A C 1
ATOM 729 O O . PHE A 1 89 ? -7.172 -6.324 -18.253 1.00 66.19 89 PHE A O 1
ATOM 736 N N . PRO A 1 90 ? -8.374 -7.253 -16.589 1.00 64.44 90 PRO A N 1
ATOM 737 C CA . PRO A 1 90 ? -8.635 -8.476 -17.333 1.00 64.44 90 PRO A CA 1
ATOM 738 C C . PRO A 1 90 ? -9.566 -8.083 -18.477 1.00 64.44 90 PRO A C 1
ATOM 740 O O . PRO A 1 90 ? -10.580 -7.428 -18.239 1.00 64.44 90 PRO A O 1
ATOM 743 N N . GLU A 1 91 ? -9.176 -8.385 -19.712 1.00 62.81 91 GLU A N 1
ATOM 744 C CA . GLU A 1 91 ? -10.013 -8.079 -20.867 1.00 62.81 91 GLU A CA 1
ATOM 745 C C . GLU A 1 91 ? -11.373 -8.719 -20.626 1.00 62.81 91 GLU A C 1
ATOM 747 O O . GLU A 1 91 ? -11.462 -9.924 -20.380 1.00 62.81 91 GLU A O 1
ATOM 752 N N . ALA A 1 92 ? -12.416 -7.885 -20.588 1.00 65.06 92 ALA A N 1
ATOM 753 C CA . ALA A 1 92 ? -13.774 -8.385 -20.598 1.00 65.06 92 ALA A CA 1
ATOM 754 C C . ALA A 1 92 ? -13.857 -9.321 -21.809 1.00 65.06 92 ALA A C 1
ATOM 756 O O . ALA A 1 92 ? -13.431 -8.898 -22.890 1.00 65.06 92 ALA A O 1
ATOM 757 N N . PRO A 1 93 ? -14.305 -10.581 -21.650 1.00 63.03 93 PRO A N 1
ATOM 758 C CA . PRO A 1 93 ? -14.491 -11.441 -22.802 1.00 63.03 93 PRO A CA 1
ATOM 759 C C . PRO A 1 93 ? -15.414 -10.677 -23.745 1.00 63.03 93 PRO A C 1
ATOM 761 O O . PRO A 1 93 ? -16.532 -10.324 -23.367 1.00 63.03 93 PRO A O 1
ATOM 764 N N . LEU A 1 94 ? -14.880 -10.311 -24.911 1.00 64.31 94 LEU A N 1
ATOM 765 C CA . LEU A 1 94 ? -15.647 -9.663 -25.958 1.00 64.31 94 LEU A CA 1
ATOM 766 C C . LEU A 1 94 ? -16.824 -10.593 -26.231 1.00 64.31 94 LEU A C 1
ATOM 768 O O . LEU A 1 94 ? -16.625 -11.725 -26.665 1.00 64.31 94 LEU A O 1
ATOM 772 N N . GLY A 1 95 ? -18.022 -10.135 -25.867 1.00 62.69 95 GLY A N 1
ATOM 773 C CA . GLY A 1 95 ? -19.266 -10.788 -26.228 1.00 62.69 95 GLY A CA 1
ATOM 774 C C . GLY A 1 95 ? -19.403 -10.707 -27.739 1.00 62.69 95 GLY A C 1
ATOM 775 O O . GLY A 1 95 ? -19.831 -9.681 -28.263 1.00 62.69 95 GLY A O 1
ATOM 776 N N . ILE A 1 96 ? -18.957 -11.768 -28.403 1.00 52.03 96 ILE A N 1
ATOM 777 C CA . ILE A 1 96 ? -19.354 -12.167 -29.751 1.00 52.03 96 ILE A CA 1
ATOM 778 C C . ILE A 1 96 ? -20.324 -13.332 -29.625 1.00 52.03 96 ILE A C 1
ATOM 780 O O . ILE A 1 96 ? -20.077 -14.203 -28.759 1.00 52.03 96 ILE A O 1
#

Sequence (96 aa):
MSEHHVHVIGIDLGKNWFGKRGNAYLRMMVIQGARALMIHMKRDQPRIGLWLHELEQRSHPHVALIALANKIVRICWKVLTSRLPYRPFPEAPLGI